Protein AF-A0A497JK95-F1 (afdb_monomer)

pLDDT: mean 91.14, std 9.06, range [44.16, 97.56]

Nearest PDB structures (foldseek):
  5jmv-assembly1_G  TM=6.798E-01  e=3.218E-02  Pyrococcus furiosus DSM 3638
  2n2t-assembly1_A  TM=6.047E-01  e=6.244E-01  synthetic construct
  2ogk-assembly1_C  TM=3.909E-01  e=3.495E-01  Archaeoglobus fulgidus
  7d1l-assembly1_B  TM=4.871E-01  e=2.934E+00  Caenorhabditis elegans
  1sfx-assembly1_A  TM=4.159E-01  e=8.779E+00  Archaeoglobus fulgidus DSM 4304

Secondary structure (DSSP, 8-state):
-EEEEEGGGTEEEEEEETTTS-HHHHHHHHHH--SSEEEEEE-SSEEEEEEE-SSS-HHHHHHHHHHHHHHHHTT---

Foldseek 3Di:
DDWDDDQVQQKIKDKAFCVLAPPVLLVVLVVVQDDWDKDWDDDPGIIIMMTHDPPDRSVVSVVVSVVSSVCVSVVNND

Sequence (78 aa):
MCVKIDEKKSTAEIRISKNFYPKEVVDKALKSFKGVEISKREEETYFHISMKAENADVERLALEFCNLLLAILKGSAL

Structure (mmCIF, N/CA/C/O backbone):
data_AF-A0A497JK95-F1
#
_entry.id   AF-A0A497JK95-F1
#
loop_
_atom_site.group_PDB
_atom_site.id
_atom_site.type_symbol
_atom_site.label_atom_id
_atom_site.label_alt_id
_atom_site.label_comp_id
_atom_site.label_asym_id
_atom_site.label_entity_id
_atom_site.label_seq_id
_atom_site.pdbx_PDB_ins_code
_atom_site.Cartn_x
_atom_site.Cartn_y
_atom_site.Cartn_z
_atom_site.occupa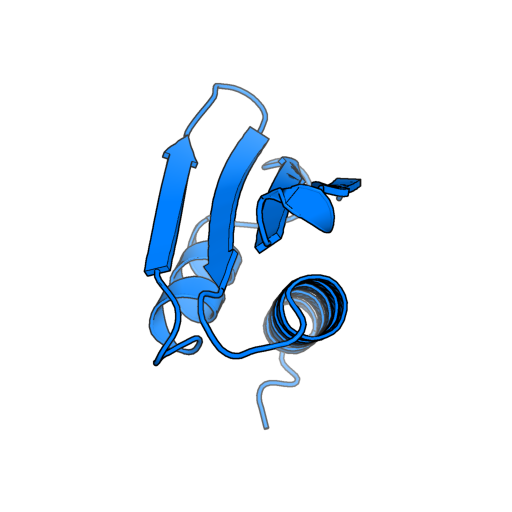ncy
_atom_site.B_iso_or_equiv
_atom_site.auth_seq_id
_atom_site.auth_comp_id
_atom_site.auth_asym_id
_atom_site.auth_atom_id
_atom_site.pdbx_PDB_model_num
ATOM 1 N N . MET A 1 1 ? -7.674 5.802 -0.890 1.00 89.38 1 MET A N 1
ATOM 2 C CA . MET A 1 1 ? -6.339 5.311 -1.289 1.00 89.38 1 MET A CA 1
ATOM 3 C C . MET A 1 1 ? -5.975 6.008 -2.583 1.00 89.38 1 MET A C 1
ATOM 5 O O . MET A 1 1 ? -6.874 6.233 -3.381 1.00 89.38 1 MET A O 1
ATOM 9 N N . CYS A 1 2 ? -4.718 6.391 -2.759 1.00 94.56 2 CYS A N 1
ATOM 10 C CA . CYS A 1 2 ? -4.214 7.017 -3.978 1.00 94.56 2 CYS A CA 1
ATOM 11 C C . CYS A 1 2 ? -2.921 6.312 -4.385 1.00 94.56 2 CYS A C 1
ATOM 13 O O . CYS A 1 2 ? -2.116 6.005 -3.507 1.00 94.56 2 CYS A O 1
ATOM 15 N N . VAL A 1 3 ? -2.748 6.054 -5.679 1.00 96.12 3 VAL A N 1
ATOM 16 C CA . VAL A 1 3 ? -1.566 5.403 -6.251 1.00 96.12 3 VAL A CA 1
ATOM 17 C C . VAL A 1 3 ? -0.964 6.350 -7.278 1.00 96.12 3 VAL A C 1
ATOM 19 O O . VAL A 1 3 ? -1.681 6.898 -8.113 1.00 96.12 3 VAL A O 1
ATOM 22 N N . LYS A 1 4 ? 0.348 6.552 -7.210 1.00 96.50 4 LYS A N 1
ATOM 23 C CA . LYS A 1 4 ? 1.120 7.293 -8.200 1.00 96.50 4 LYS A CA 1
ATOM 24 C C . LYS A 1 4 ? 2.220 6.388 -8.733 1.00 96.50 4 LYS A C 1
ATOM 26 O O . LYS A 1 4 ? 3.025 5.891 -7.954 1.00 96.50 4 LYS A O 1
ATOM 31 N N . ILE A 1 5 ? 2.258 6.219 -10.048 1.00 95.50 5 ILE A N 1
ATOM 32 C CA . ILE A 1 5 ? 3.248 5.393 -10.738 1.00 95.50 5 ILE A CA 1
ATOM 33 C C . ILE A 1 5 ? 4.281 6.294 -11.421 1.00 95.50 5 ILE A C 1
ATOM 35 O O . ILE A 1 5 ? 3.931 7.306 -12.028 1.00 95.50 5 ILE A O 1
ATOM 39 N N . ASP A 1 6 ? 5.554 5.926 -11.307 1.00 93.50 6 ASP A N 1
ATOM 40 C CA . ASP A 1 6 ? 6.649 6.427 -12.136 1.00 93.50 6 ASP A CA 1
ATOM 41 C C . ASP A 1 6 ? 7.305 5.222 -12.821 1.00 93.50 6 ASP A C 1
ATOM 43 O O . ASP A 1 6 ? 8.189 4.569 -12.261 1.00 93.50 6 ASP A O 1
ATOM 47 N N . GLU A 1 7 ? 6.836 4.916 -14.033 1.00 87.19 7 GLU A N 1
ATOM 48 C CA . GLU A 1 7 ? 7.316 3.788 -14.842 1.00 87.19 7 GLU A CA 1
ATOM 49 C C . GLU A 1 7 ? 8.797 3.924 -15.206 1.00 87.19 7 GLU A C 1
ATOM 51 O O . GLU A 1 7 ? 9.507 2.929 -15.282 1.00 87.19 7 GLU A O 1
ATOM 56 N N . LYS A 1 8 ? 9.302 5.154 -15.386 1.00 89.44 8 LYS A N 1
ATOM 57 C CA . LYS A 1 8 ? 10.708 5.384 -15.760 1.00 89.44 8 LYS A CA 1
ATOM 58 C C . LYS A 1 8 ? 11.666 4.990 -14.646 1.00 89.44 8 LYS A C 1
ATOM 60 O O . LYS A 1 8 ? 12.803 4.616 -14.918 1.00 89.44 8 LYS A O 1
ATOM 65 N N . LYS A 1 9 ? 11.224 5.132 -13.398 1.00 91.25 9 LYS A N 1
ATOM 66 C CA . LYS A 1 9 ? 11.987 4.730 -12.212 1.00 91.25 9 LYS A CA 1
ATOM 67 C C . LYS A 1 9 ? 11.578 3.358 -11.691 1.00 91.25 9 LYS A C 1
ATOM 69 O O . LYS A 1 9 ? 12.160 2.900 -10.712 1.00 91.25 9 LYS A O 1
ATOM 74 N N . SER A 1 10 ? 10.580 2.735 -12.316 1.00 93.12 10 SER A N 1
ATOM 75 C CA . SER A 1 10 ? 9.927 1.521 -11.838 1.00 93.12 10 SER A CA 1
ATOM 76 C C . SER A 1 10 ? 9.543 1.621 -10.359 1.00 93.12 10 SER A C 1
ATOM 78 O O . SER A 1 10 ? 9.800 0.714 -9.563 1.00 93.12 10 SER A O 1
ATOM 80 N N . THR A 1 11 ? 8.952 2.760 -9.984 1.00 94.50 11 THR A N 1
ATOM 81 C CA . THR A 1 11 ? 8.512 3.047 -8.612 1.00 94.50 11 THR A CA 1
ATOM 82 C C . THR A 1 11 ? 7.018 3.336 -8.542 1.00 94.50 11 THR A C 1
ATOM 84 O O . THR A 1 11 ? 6.469 3.993 -9.428 1.00 94.50 11 THR A O 1
ATOM 87 N N . ALA A 1 12 ? 6.376 2.906 -7.459 1.00 96.56 12 ALA A N 1
ATOM 88 C CA . ALA A 1 12 ? 5.004 3.260 -7.123 1.00 96.56 12 ALA A CA 1
ATOM 89 C C . ALA A 1 12 ? 4.928 3.832 -5.707 1.00 96.56 12 ALA A C 1
ATOM 91 O O . ALA A 1 12 ? 5.490 3.277 -4.767 1.00 96.56 12 ALA A O 1
ATOM 92 N N . GLU A 1 13 ? 4.184 4.922 -5.559 1.00 97.12 13 GLU A N 1
ATOM 93 C CA . GLU A 1 13 ? 3.867 5.540 -4.276 1.00 97.12 13 GLU A CA 1
ATOM 94 C C . GLU A 1 13 ? 2.375 5.374 -3.992 1.00 97.12 13 GLU A C 1
ATOM 96 O O . GLU A 1 13 ? 1.521 5.791 -4.778 1.00 97.12 13 GLU A O 1
ATOM 101 N N . ILE A 1 14 ? 2.047 4.782 -2.849 1.00 97.25 14 ILE A N 1
ATOM 102 C CA . ILE A 1 14 ? 0.681 4.488 -2.427 1.00 97.25 14 ILE A CA 1
ATOM 103 C C . ILE A 1 14 ? 0.408 5.218 -1.115 1.00 97.25 14 ILE A C 1
ATOM 105 O O . ILE A 1 14 ? 1.090 5.022 -0.109 1.00 97.25 14 ILE A O 1
ATOM 109 N N . ARG A 1 15 ? -0.628 6.058 -1.105 1.00 97.50 15 ARG A N 1
ATOM 110 C CA . ARG A 1 15 ? -1.098 6.769 0.091 1.00 97.50 15 ARG A CA 1
ATOM 111 C C . ARG A 1 15 ? -2.429 6.191 0.551 1.00 97.50 15 ARG A C 1
ATOM 113 O O . ARG A 1 15 ? -3.430 6.204 -0.175 1.00 97.50 15 ARG A O 1
ATOM 120 N N . ILE A 1 16 ? -2.450 5.699 1.783 1.00 96.62 16 ILE A N 1
ATOM 121 C CA . ILE A 1 16 ? -3.594 5.017 2.390 1.00 96.62 16 ILE A CA 1
ATOM 122 C C . ILE A 1 16 ? -4.052 5.820 3.600 1.00 96.62 16 ILE A C 1
ATOM 124 O O . ILE A 1 16 ? -3.267 6.077 4.503 1.00 96.62 16 ILE A O 1
ATOM 128 N N . SER A 1 17 ? -5.319 6.232 3.629 1.00 96.06 17 SER A N 1
ATOM 129 C CA . SER A 1 17 ? -5.860 6.989 4.761 1.00 96.06 17 SER A CA 1
ATOM 130 C C . SER A 1 17 ? -6.072 6.079 5.968 1.00 96.06 17 SER A C 1
ATOM 132 O O . SER A 1 17 ? -6.749 5.053 5.854 1.00 96.06 17 SER A O 1
ATOM 134 N N . LYS A 1 18 ? -5.554 6.498 7.127 1.00 95.25 18 LYS A N 1
ATOM 135 C CA . LYS A 1 18 ? -5.714 5.773 8.397 1.00 95.25 18 LYS A CA 1
ATOM 136 C C . LYS A 1 18 ? -7.165 5.735 8.890 1.00 95.25 18 LYS A C 1
ATOM 138 O O . LYS A 1 18 ? -7.516 4.850 9.657 1.00 95.25 18 LYS A O 1
ATOM 143 N N . ASN A 1 19 ? -8.013 6.647 8.407 1.00 94.12 19 ASN A N 1
ATOM 144 C CA . ASN A 1 19 ? -9.434 6.705 8.770 1.00 94.12 19 ASN A CA 1
ATOM 145 C C . ASN A 1 19 ? -10.253 5.562 8.155 1.00 94.12 19 ASN A C 1
ATOM 147 O O . ASN A 1 19 ? -11.307 5.218 8.675 1.00 94.12 19 ASN A O 1
ATOM 151 N N . PHE A 1 20 ? -9.786 4.998 7.038 1.00 92.12 20 PHE A N 1
ATOM 152 C CA . PHE A 1 20 ? -10.501 3.950 6.302 1.00 92.12 20 PHE A CA 1
ATOM 153 C C . PHE A 1 20 ? -9.808 2.590 6.374 1.00 92.12 20 PHE A C 1
ATOM 155 O O . PHE A 1 20 ? -10.459 1.564 6.207 1.00 92.12 20 PHE A O 1
ATOM 162 N N . TYR A 1 21 ? -8.494 2.576 6.601 1.00 93.94 21 TYR A N 1
ATOM 163 C CA . TYR A 1 21 ? -7.696 1.359 6.637 1.00 93.94 21 TYR A CA 1
ATOM 164 C C . TYR A 1 21 ? -6.992 1.251 7.988 1.00 93.94 21 TYR A C 1
ATOM 166 O O . TYR A 1 21 ? -6.030 1.990 8.228 1.00 93.94 21 T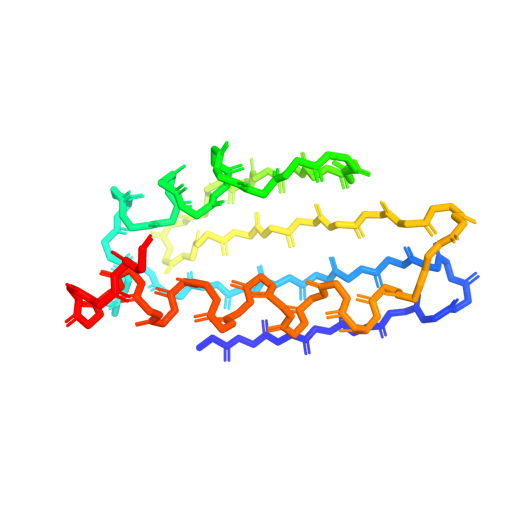YR A O 1
ATOM 174 N N . PRO A 1 22 ? -7.443 0.336 8.864 1.00 93.12 22 PRO A N 1
ATOM 175 C CA . PRO A 1 22 ? -6.774 0.069 10.126 1.00 93.12 22 PRO A CA 1
ATOM 176 C C . PRO A 1 22 ? -5.313 -0.328 9.906 1.00 93.12 22 PRO A C 1
ATOM 178 O O . PRO A 1 22 ? -4.976 -1.013 8.936 1.00 93.12 22 PRO A O 1
ATOM 181 N N . LYS A 1 23 ? -4.444 0.063 10.842 1.00 94.56 23 LYS A N 1
ATOM 182 C CA . LYS A 1 23 ? -3.005 -0.239 10.794 1.00 94.56 23 LYS A CA 1
ATOM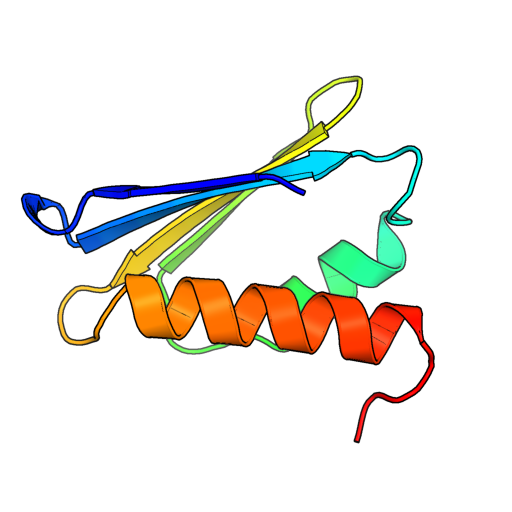 183 C C . LYS A 1 23 ? -2.729 -1.730 10.588 1.00 94.56 23 LYS A C 1
ATOM 185 O O . LYS A 1 23 ? -1.905 -2.091 9.758 1.00 94.56 23 LYS A O 1
ATOM 190 N N . GLU A 1 24 ? -3.468 -2.583 11.288 1.00 94.88 24 GLU A N 1
ATOM 191 C CA . GLU A 1 24 ? -3.360 -4.042 11.193 1.00 94.88 24 GLU A CA 1
ATOM 192 C C . GLU A 1 24 ? -3.608 -4.588 9.778 1.00 94.88 24 GLU A C 1
ATOM 194 O O . GLU A 1 24 ? -2.923 -5.518 9.355 1.00 94.88 24 GLU A O 1
ATOM 199 N N . VAL A 1 25 ? -4.531 -3.989 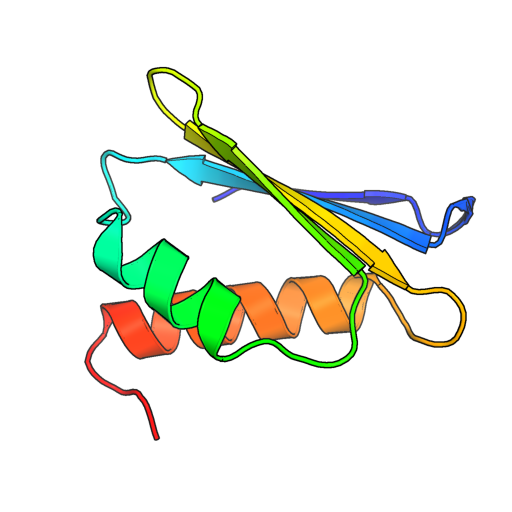9.016 1.00 94.69 25 VAL A N 1
ATOM 200 C CA . VAL A 1 25 ? -4.834 -4.393 7.635 1.00 94.69 25 VAL A CA 1
ATOM 201 C C . VAL A 1 25 ? -3.652 -4.068 6.731 1.00 94.69 25 VAL A C 1
ATOM 203 O O . VAL A 1 25 ? -3.216 -4.914 5.950 1.00 94.69 25 VAL A O 1
ATOM 206 N N . VAL A 1 26 ? -3.103 -2.860 6.873 1.00 95.56 26 VAL A N 1
ATOM 207 C CA . VAL A 1 26 ? -1.943 -2.403 6.099 1.00 95.56 26 VAL A CA 1
ATOM 208 C C . VAL A 1 26 ? -0.706 -3.232 6.441 1.00 95.56 26 VAL A C 1
ATOM 210 O O . VAL A 1 26 ? -0.024 -3.715 5.540 1.00 95.56 26 VAL A O 1
ATOM 213 N N . ASP A 1 27 ? -0.450 -3.469 7.726 1.00 95.06 27 ASP A N 1
ATOM 214 C CA . ASP A 1 27 ? 0.691 -4.263 8.188 1.00 95.06 27 ASP A CA 1
ATOM 215 C C . ASP A 1 27 ? 0.581 -5.729 7.736 1.00 95.06 27 ASP A C 1
ATOM 217 O O . ASP A 1 27 ? 1.575 -6.327 7.313 1.00 95.06 27 ASP A O 1
ATOM 221 N N . LYS A 1 28 ? -0.628 -6.309 7.740 1.00 94.50 28 LYS A N 1
ATOM 222 C CA . LYS A 1 28 ? -0.869 -7.661 7.215 1.00 94.50 28 LYS A CA 1
ATOM 223 C C . LYS A 1 28 ? -0.656 -7.736 5.702 1.00 94.50 28 LYS A C 1
ATOM 225 O O . LYS A 1 28 ? -0.059 -8.710 5.235 1.00 94.50 28 LYS A O 1
ATOM 230 N N . ALA A 1 2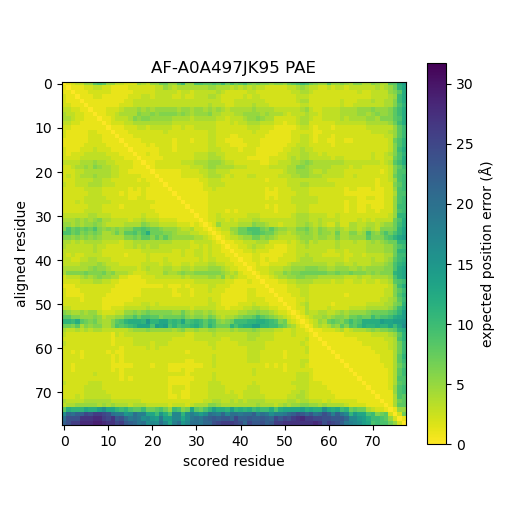9 ? -1.096 -6.727 4.947 1.00 94.25 29 ALA A N 1
ATOM 231 C CA . ALA A 1 29 ? -0.861 -6.649 3.505 1.00 94.25 29 ALA A CA 1
ATOM 232 C C . ALA A 1 29 ? 0.641 -6.570 3.200 1.00 94.25 29 ALA A C 1
ATOM 234 O O . ALA A 1 29 ? 1.150 -7.383 2.434 1.00 94.25 29 ALA A O 1
ATOM 235 N N . LEU A 1 30 ? 1.369 -5.678 3.882 1.00 94.69 30 LEU A N 1
ATOM 236 C CA . LEU A 1 30 ? 2.822 -5.528 3.746 1.00 94.69 30 LEU A CA 1
ATOM 237 C C . LEU A 1 30 ? 3.579 -6.820 4.069 1.00 94.69 30 LEU A C 1
ATOM 239 O O . LEU A 1 30 ? 4.487 -7.197 3.342 1.00 94.69 30 LEU A O 1
ATOM 243 N N . LYS A 1 31 ? 3.189 -7.534 5.131 1.00 92.81 31 LYS A N 1
ATOM 244 C CA . LYS A 1 31 ? 3.819 -8.812 5.503 1.00 92.81 31 LYS A CA 1
ATOM 245 C C . LYS A 1 31 ? 3.578 -9.921 4.471 1.00 92.81 31 LYS A C 1
ATOM 247 O O . LYS A 1 31 ? 4.402 -10.828 4.332 1.00 92.81 31 LYS A O 1
ATOM 252 N N . SER A 1 32 ? 2.430 -9.882 3.801 1.00 90.56 32 SER A N 1
ATOM 253 C CA . SER A 1 32 ? 2.022 -10.891 2.818 1.00 90.56 32 SER A CA 1
ATOM 254 C C . SER A 1 32 ? 2.606 -10.612 1.430 1.00 90.56 32 SER A C 1
ATOM 256 O O . SER A 1 32 ? 2.798 -11.541 0.651 1.00 90.56 32 SER A O 1
ATOM 258 N N . PHE A 1 33 ? 2.936 -9.353 1.139 1.00 88.81 33 PHE A N 1
ATOM 259 C CA . PHE A 1 33 ? 3.550 -8.931 -0.112 1.00 88.81 33 PHE A CA 1
ATOM 260 C C . PHE A 1 33 ? 5.076 -9.119 -0.047 1.00 88.81 33 PHE A C 1
ATOM 262 O O . PHE A 1 33 ? 5.775 -8.398 0.661 1.00 88.81 33 PHE A O 1
ATOM 269 N N . LYS A 1 34 ? 5.605 -10.132 -0.744 1.00 81.31 34 LYS A N 1
ATOM 270 C CA . LYS A 1 34 ? 7.033 -10.508 -0.732 1.00 81.31 34 LYS A CA 1
ATOM 271 C C . LYS A 1 34 ? 7.660 -10.354 -2.118 1.00 81.31 34 LYS A C 1
ATOM 273 O O . LYS A 1 34 ? 6.956 -10.368 -3.118 1.00 81.31 34 LYS A O 1
ATOM 278 N N . GLY A 1 35 ? 8.992 -10.280 -2.169 1.00 80.69 35 GLY A N 1
ATOM 279 C CA . GLY A 1 35 ? 9.750 -10.269 -3.430 1.00 80.69 35 GLY A CA 1
ATOM 280 C C . GLY A 1 35 ? 9.832 -8.905 -4.120 1.00 80.69 35 GLY A C 1
ATOM 281 O O . GLY A 1 35 ? 10.242 -8.838 -5.272 1.00 80.69 35 GLY A O 1
ATOM 282 N N . VAL A 1 36 ? 9.462 -7.831 -3.419 1.00 84.06 36 VAL A N 1
ATOM 283 C CA . VAL A 1 36 ? 9.521 -6.4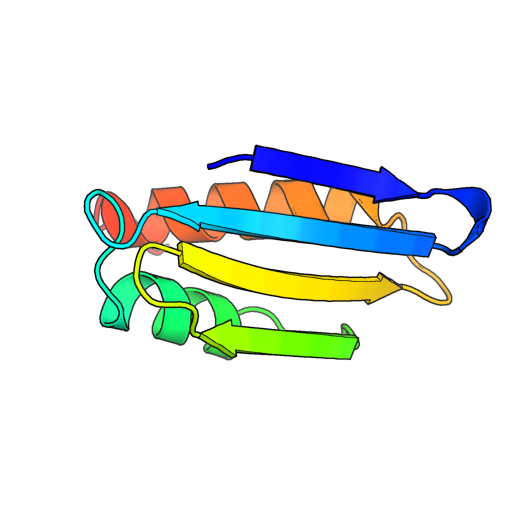48 -3.905 1.00 84.06 36 VAL A CA 1
ATOM 284 C C . VAL A 1 36 ? 10.177 -5.585 -2.833 1.00 84.06 36 VAL A C 1
ATOM 286 O O . VAL A 1 36 ? 9.948 -5.801 -1.640 1.00 84.06 36 VAL A O 1
ATOM 289 N N . GLU A 1 37 ? 10.992 -4.615 -3.244 1.00 90.50 37 GLU A N 1
ATOM 290 C CA . GLU A 1 37 ? 11.519 -3.608 -2.328 1.00 90.50 37 GLU A CA 1
ATOM 291 C C . GLU A 1 37 ? 10.374 -2.662 -1.951 1.00 90.50 37 GLU A C 1
ATOM 293 O O . GLU A 1 37 ? 9.858 -1.919 -2.788 1.00 90.50 37 GLU A O 1
ATOM 298 N N . ILE A 1 38 ? 9.931 -2.741 -0.696 1.00 93.00 38 ILE A N 1
ATOM 299 C CA . ILE A 1 38 ? 8.797 -1.977 -0.180 1.00 93.00 38 ILE A CA 1
ATOM 300 C C . ILE A 1 38 ? 9.179 -1.294 1.128 1.00 93.00 38 ILE A C 1
ATOM 302 O O . ILE A 1 38 ? 9.793 -1.895 2.011 1.00 93.00 38 ILE A O 1
ATOM 306 N N . SER A 1 39 ? 8.793 -0.032 1.271 1.00 93.94 39 SER A N 1
ATOM 307 C CA . SER A 1 39 ? 8.969 0.727 2.505 1.00 93.94 39 SER A CA 1
ATOM 308 C C . SER A 1 39 ? 7.659 1.381 2.924 1.00 93.94 39 SER A C 1
ATOM 310 O O . SER A 1 39 ? 6.850 1.779 2.088 1.00 93.94 39 SER A O 1
ATOM 312 N N . LYS A 1 40 ? 7.439 1.481 4.240 1.00 95.38 40 LYS A N 1
ATOM 313 C CA . LYS A 1 40 ? 6.296 2.182 4.835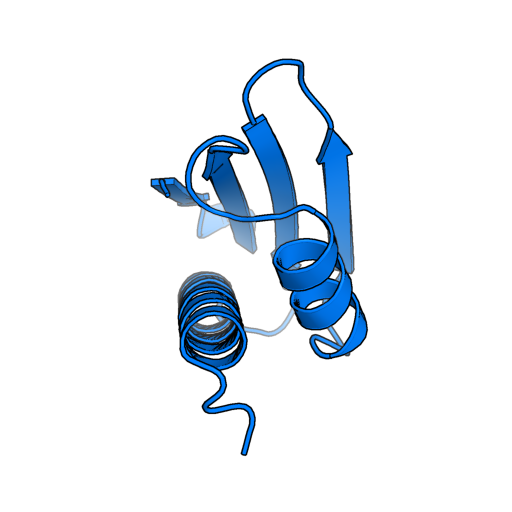 1.00 95.38 40 LYS A CA 1
ATOM 314 C C . LYS A 1 40 ? 6.804 3.336 5.689 1.00 95.38 40 LYS A C 1
ATOM 316 O O . LYS A 1 40 ? 7.605 3.130 6.597 1.00 95.38 40 LYS A O 1
ATOM 321 N N . ARG A 1 41 ? 6.243 4.522 5.474 1.00 96.38 41 ARG A N 1
ATOM 322 C CA . ARG A 1 41 ? 6.325 5.672 6.376 1.00 96.38 41 ARG A CA 1
ATOM 323 C C . ARG A 1 41 ? 4.936 5.979 6.919 1.00 96.38 41 ARG A C 1
ATOM 325 O O . ARG A 1 41 ? 3.962 6.042 6.172 1.00 96.38 41 ARG A O 1
ATOM 332 N N . GLU A 1 42 ? 4.838 6.176 8.227 1.00 95.19 42 GLU A N 1
ATOM 333 C CA . GLU A 1 42 ? 3.590 6.598 8.860 1.00 95.19 42 GLU A CA 1
ATOM 334 C C . GLU A 1 42 ? 3.581 8.124 8.999 1.00 95.19 42 GLU A C 1
ATOM 336 O O . GLU A 1 42 ? 4.445 8.697 9.654 1.00 95.19 42 GLU A O 1
ATOM 341 N N . GLU A 1 43 ? 2.603 8.774 8.376 1.00 93.94 43 GLU A N 1
ATOM 342 C CA . GLU A 1 43 ? 2.281 10.194 8.558 1.00 93.94 43 GLU A CA 1
ATOM 343 C C . GLU A 1 43 ? 1.073 10.303 9.509 1.00 93.94 43 GLU A C 1
ATOM 345 O O . GLU A 1 43 ? 0.500 9.287 9.904 1.00 93.94 43 GLU A O 1
ATOM 350 N N . GLU A 1 44 ? 0.662 11.508 9.902 1.00 92.69 44 GLU A N 1
ATOM 351 C CA . GLU A 1 44 ? -0.441 11.693 10.861 1.00 92.69 44 GLU A CA 1
ATOM 352 C C . GLU A 1 44 ? -1.755 11.063 10.364 1.00 92.69 44 GLU A C 1
ATOM 354 O O . GLU A 1 44 ? -2.373 10.254 11.053 1.00 92.69 44 GLU A O 1
ATOM 359 N N . THR A 1 45 ? -2.127 11.343 9.114 1.00 95.38 45 THR A N 1
ATOM 360 C CA . THR A 1 45 ? -3.408 10.928 8.513 1.00 95.38 45 THR A CA 1
ATOM 361 C C . THR A 1 45 ? -3.281 9.802 7.485 1.00 95.38 45 THR A C 1
ATOM 363 O O . THR A 1 45 ? -4.290 9.217 7.073 1.00 95.38 45 THR A O 1
ATOM 366 N N . TYR A 1 46 ? -2.051 9.454 7.091 1.00 97.38 46 TYR A N 1
ATOM 367 C CA . TYR A 1 46 ? -1.786 8.491 6.023 1.00 97.38 46 TYR A CA 1
ATOM 368 C C . TYR A 1 46 ? -0.696 7.478 6.381 1.00 97.38 46 TYR A C 1
ATOM 370 O O . TYR A 1 46 ? 0.260 7.775 7.094 1.00 97.38 46 TYR A O 1
ATOM 378 N N . PHE A 1 47 ? -0.811 6.280 5.819 1.00 97.56 47 PHE A N 1
ATOM 379 C CA . PHE A 1 47 ? 0.330 5.419 5.538 1.00 97.56 47 PHE A CA 1
ATOM 380 C C . PHE A 1 47 ? 0.835 5.738 4.134 1.00 97.56 47 PHE A C 1
ATOM 382 O O . PHE A 1 47 ? 0.052 5.760 3.182 1.00 97.56 47 PHE A O 1
ATOM 389 N N . HIS A 1 48 ? 2.131 5.990 4.017 1.00 97.50 48 HIS A N 1
ATOM 390 C CA . HIS A 1 48 ? 2.819 6.198 2.754 1.00 97.50 48 HIS A CA 1
ATOM 391 C C . HIS A 1 48 ? 3.653 4.955 2.464 1.00 97.50 48 HIS A C 1
ATOM 393 O O . HIS A 1 48 ? 4.494 4.579 3.279 1.00 97.50 48 HIS A O 1
ATOM 399 N N . ILE A 1 49 ? 3.391 4.304 1.341 1.00 96.62 49 ILE A N 1
ATOM 400 C CA . ILE A 1 49 ? 4.053 3.069 0.939 1.00 96.62 49 ILE A CA 1
ATOM 401 C C . ILE A 1 49 ? 4.768 3.331 -0.377 1.00 96.62 49 ILE A C 1
ATOM 403 O O . ILE A 1 49 ? 4.122 3.727 -1.342 1.00 96.62 49 ILE A O 1
ATOM 407 N N . SER A 1 50 ? 6.074 3.097 -0.402 1.00 96.00 50 SER A N 1
ATOM 408 C CA . SER A 1 50 ? 6.894 3.200 -1.605 1.00 96.00 50 SER A CA 1
ATOM 409 C C . SER A 1 50 ? 7.312 1.803 -2.033 1.00 96.00 50 SER A C 1
ATOM 411 O O . SER A 1 50 ? 7.753 1.008 -1.199 1.00 96.00 50 SER A O 1
ATOM 413 N N . MET A 1 51 ? 7.140 1.497 -3.313 1.00 94.88 51 MET A N 1
ATOM 414 C CA . MET A 1 51 ? 7.477 0.218 -3.927 1.00 94.88 51 MET A CA 1
ATOM 415 C C . MET A 1 51 ? 8.435 0.461 -5.084 1.00 94.88 51 MET A C 1
ATOM 417 O O . MET A 1 51 ? 8.202 1.360 -5.892 1.00 94.88 51 MET A O 1
ATOM 421 N N . LYS A 1 52 ? 9.473 -0.366 -5.199 1.00 93.12 52 LYS A N 1
ATOM 422 C CA . LYS A 1 52 ? 10.403 -0.365 -6.329 1.00 93.12 52 LYS A CA 1
ATOM 423 C C . LYS A 1 52 ? 10.503 -1.764 -6.929 1.00 93.12 52 LYS A C 1
ATOM 425 O O . LYS A 1 52 ? 10.643 -2.753 -6.209 1.00 93.12 52 LYS A O 1
ATOM 430 N N . ALA A 1 53 ? 10.436 -1.835 -8.253 1.00 88.06 53 ALA A N 1
ATOM 431 C CA . ALA A 1 53 ? 10.472 -3.079 -9.006 1.00 88.06 53 ALA A CA 1
ATOM 432 C C . ALA A 1 53 ? 11.570 -3.024 -10.074 1.00 88.06 53 ALA A C 1
ATOM 434 O O . ALA A 1 53 ? 11.443 -2.320 -11.063 1.00 88.06 53 ALA A O 1
ATOM 435 N N . GLU A 1 54 ? 12.668 -3.758 -9.895 1.00 81.25 54 GLU A N 1
ATOM 436 C CA . GLU A 1 54 ? 13.782 -3.697 -10.859 1.00 81.25 54 GLU A CA 1
ATOM 437 C C . GLU A 1 54 ? 13.519 -4.517 -12.128 1.00 81.25 54 GLU A C 1
ATOM 439 O O . GLU A 1 54 ? 13.914 -4.111 -13.214 1.00 81.25 54 GLU A O 1
ATOM 444 N N . ASN A 1 55 ? 12.814 -5.644 -11.998 1.00 79.06 55 ASN A N 1
ATOM 445 C CA . ASN A 1 55 ? 12.559 -6.600 -13.086 1.00 79.06 55 ASN A CA 1
ATOM 446 C C . ASN A 1 55 ? 11.071 -6.958 -13.230 1.00 79.06 55 ASN A C 1
ATOM 448 O O . ASN A 1 55 ? 10.728 -8.005 -13.777 1.00 79.06 55 ASN A O 1
ATOM 452 N N . ALA A 1 56 ? 10.182 -6.132 -12.682 1.00 79.19 56 ALA A N 1
ATOM 453 C CA . ALA A 1 56 ? 8.746 -6.369 -12.704 1.00 79.19 56 ALA A CA 1
ATOM 454 C C . ALA A 1 56 ? 7.992 -5.082 -13.037 1.00 79.19 56 ALA A C 1
ATOM 456 O O . ALA A 1 56 ? 8.486 -3.976 -12.827 1.00 79.19 56 ALA A O 1
ATOM 457 N N . ASP A 1 57 ? 6.779 -5.257 -13.548 1.00 90.31 57 ASP A N 1
ATOM 458 C CA . ASP A 1 57 ? 5.854 -4.166 -13.812 1.00 90.31 57 ASP A CA 1
ATOM 459 C C . ASP A 1 57 ? 5.370 -3.573 -12.480 1.00 90.31 57 ASP A C 1
ATOM 461 O O . ASP A 1 57 ? 4.638 -4.209 -11.712 1.00 90.31 57 ASP A O 1
ATOM 465 N N . VAL A 1 58 ? 5.829 -2.356 -12.182 1.00 91.81 58 VAL A N 1
ATOM 466 C CA . VAL A 1 58 ? 5.523 -1.682 -10.919 1.00 91.81 58 VAL A CA 1
ATOM 467 C C . VAL A 1 58 ? 4.051 -1.274 -10.818 1.00 91.81 58 VAL A C 1
ATOM 469 O O . VAL A 1 58 ? 3.511 -1.241 -9.712 1.00 91.81 58 VAL A O 1
ATOM 472 N N . GLU A 1 59 ? 3.384 -1.007 -11.946 1.00 92.56 59 GLU A N 1
ATOM 473 C CA . GLU A 1 59 ? 1.951 -0.712 -11.965 1.00 92.56 59 GLU A CA 1
ATOM 474 C C . GLU A 1 59 ? 1.175 -1.957 -11.549 1.00 92.56 59 GLU A C 1
ATOM 476 O O . GLU A 1 59 ? 0.361 -1.908 -10.620 1.00 92.56 59 GLU A O 1
ATOM 481 N N . ARG A 1 60 ? 1.498 -3.100 -12.164 1.00 92.88 60 ARG A N 1
ATOM 482 C CA . ARG A 1 60 ? 0.898 -4.384 -11.800 1.00 92.88 60 ARG A CA 1
ATOM 483 C C . ARG A 1 60 ? 1.087 -4.693 -10.316 1.00 92.88 60 ARG A C 1
ATOM 485 O O . ARG A 1 60 ? 0.125 -5.065 -9.647 1.00 92.88 60 ARG A O 1
ATOM 492 N N . LEU A 1 61 ? 2.297 -4.520 -9.785 1.00 92.56 61 LEU A N 1
ATOM 493 C CA . LEU A 1 61 ? 2.580 -4.776 -8.369 1.00 92.56 61 LEU A CA 1
ATOM 494 C C . LEU A 1 61 ? 1.800 -3.839 -7.439 1.00 92.56 61 LEU A C 1
ATOM 496 O O . LEU A 1 61 ? 1.273 -4.288 -6.420 1.00 92.56 61 LEU A O 1
ATOM 500 N N . ALA A 1 62 ? 1.688 -2.556 -7.787 1.00 93.88 62 ALA A N 1
ATOM 501 C CA . ALA A 1 62 ? 0.891 -1.608 -7.017 1.00 93.88 62 ALA A CA 1
ATOM 502 C C . ALA A 1 62 ? -0.596 -2.004 -7.003 1.00 93.88 62 ALA A C 1
ATOM 504 O O . ALA A 1 62 ? -1.234 -1.973 -5.949 1.00 93.88 62 ALA A O 1
ATOM 505 N N . LEU A 1 63 ? -1.139 -2.437 -8.146 1.00 94.00 63 LEU A N 1
ATOM 506 C CA . LEU A 1 63 ? -2.516 -2.927 -8.256 1.00 94.00 63 LEU A CA 1
ATOM 507 C C . LEU A 1 63 ? -2.743 -4.208 -7.443 1.00 94.00 63 LEU A C 1
ATOM 509 O O . LEU A 1 63 ? -3.735 -4.306 -6.719 1.00 94.00 63 LEU A O 1
ATOM 513 N N . GLU A 1 64 ? -1.826 -5.174 -7.518 1.00 94.31 64 GLU A N 1
ATOM 514 C CA . GLU A 1 64 ? -1.877 -6.404 -6.718 1.00 94.31 64 GLU A CA 1
ATOM 515 C C . GLU A 1 64 ? -1.858 -6.088 -5.215 1.00 94.31 64 GLU A C 1
ATOM 517 O O . GLU A 1 64 ? -2.679 -6.618 -4.461 1.00 94.31 64 GLU A O 1
ATOM 522 N N . PHE A 1 65 ? -0.996 -5.163 -4.784 1.00 94.69 65 PHE A N 1
ATOM 523 C CA . PHE A 1 65 ? -0.950 -4.706 -3.398 1.00 94.69 65 PHE A CA 1
ATOM 524 C C . PHE A 1 65 ? -2.273 -4.055 -2.962 1.00 94.69 65 PHE A C 1
ATOM 526 O O . PHE A 1 65 ? -2.821 -4.400 -1.913 1.00 94.69 65 PHE A O 1
ATOM 533 N N . CYS A 1 66 ? -2.832 -3.155 -3.775 1.00 94.44 66 CYS A N 1
ATOM 534 C CA . CYS A 1 66 ? -4.129 -2.528 -3.514 1.00 94.44 66 CYS A CA 1
ATOM 535 C C . CYS A 1 66 ? -5.263 -3.558 -3.384 1.00 94.44 66 CYS A C 1
ATOM 537 O O . CYS A 1 66 ? -6.079 -3.467 -2.462 1.00 94.44 66 CYS A O 1
ATOM 539 N N . ASN A 1 67 ? -5.298 -4.554 -4.271 1.00 94.31 67 ASN A N 1
ATOM 540 C CA . ASN A 1 67 ? -6.297 -5.621 -4.248 1.00 94.31 67 ASN A CA 1
ATOM 541 C C . ASN A 1 67 ? -6.173 -6.498 -3.001 1.00 94.31 67 ASN A C 1
ATOM 543 O O . ASN A 1 67 ? -7.181 -6.792 -2.356 1.00 94.31 67 ASN A O 1
ATOM 547 N N . LEU A 1 68 ? -4.950 -6.863 -2.614 1.00 93.94 68 LEU A N 1
ATOM 548 C CA . LEU A 1 68 ? -4.687 -7.608 -1.386 1.00 93.94 68 LEU A CA 1
ATOM 549 C C . LEU A 1 68 ? -5.173 -6.845 -0.148 1.00 93.94 68 LEU A C 1
ATOM 551 O O . LEU A 1 68 ? -5.801 -7.420 0.742 1.00 93.94 68 LEU A O 1
ATOM 555 N N . LEU A 1 69 ? -4.922 -5.539 -0.102 1.00 94.69 69 LEU A N 1
ATOM 556 C CA . LEU A 1 69 ? -5.315 -4.690 1.017 1.00 94.69 69 LEU A CA 1
ATOM 557 C C . LEU A 1 69 ? -6.843 -4.608 1.155 1.00 94.69 69 LEU A C 1
ATOM 559 O O . LEU A 1 69 ? -7.376 -4.723 2.259 1.00 94.69 69 LEU A O 1
ATOM 563 N N . LEU A 1 70 ? -7.556 -4.499 0.030 1.00 93.94 70 LEU A N 1
ATOM 564 C CA . LEU A 1 70 ? -9.018 -4.577 -0.016 1.00 93.94 70 LEU A CA 1
ATOM 565 C C . LEU A 1 70 ? -9.547 -5.962 0.384 1.00 93.94 70 LEU A C 1
ATOM 567 O O . LEU A 1 70 ? -10.554 -6.042 1.087 1.00 93.94 70 LEU A O 1
ATOM 571 N N . ALA A 1 71 ? -8.888 -7.042 -0.040 1.00 93.88 71 ALA A N 1
ATOM 572 C CA . ALA A 1 71 ? -9.278 -8.405 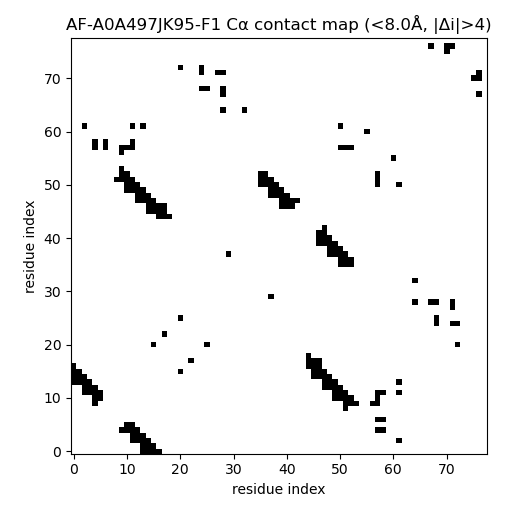0.315 1.00 93.88 71 ALA A CA 1
ATOM 573 C C . ALA A 1 71 ? -9.151 -8.650 1.825 1.00 93.88 71 ALA A C 1
ATOM 575 O O . ALA A 1 71 ? -10.085 -9.153 2.448 1.00 93.88 71 ALA A O 1
ATOM 576 N N . ILE A 1 72 ? -8.040 -8.220 2.433 1.00 93.38 72 ILE A N 1
ATOM 577 C CA . ILE A 1 72 ? -7.841 -8.301 3.885 1.00 93.38 72 ILE A CA 1
ATOM 578 C C . ILE A 1 72 ? -8.892 -7.461 4.619 1.00 93.38 72 ILE A C 1
ATOM 580 O O . ILE A 1 72 ? -9.484 -7.955 5.576 1.00 93.38 72 ILE A O 1
ATOM 584 N N . LEU A 1 73 ? -9.159 -6.230 4.161 1.00 91.50 73 LEU A N 1
ATOM 585 C CA . LEU A 1 73 ? -10.158 -5.345 4.773 1.00 91.50 73 LEU A CA 1
ATOM 586 C C . LEU A 1 73 ? -11.565 -5.961 4.769 1.00 91.50 73 LEU A C 1
ATOM 588 O O . LEU A 1 73 ? -12.299 -5.826 5.743 1.00 91.50 73 LEU A O 1
ATOM 592 N N . LYS A 1 74 ? -11.940 -6.657 3.691 1.00 90.69 74 LYS A N 1
ATOM 593 C CA . LYS A 1 74 ? -13.238 -7.340 3.563 1.00 90.69 74 LYS A CA 1
ATOM 594 C C . LYS A 1 74 ? -13.314 -8.666 4.336 1.00 90.69 74 LYS A C 1
ATOM 596 O O . LYS A 1 74 ? -14.326 -9.355 4.250 1.00 90.69 74 LYS A O 1
ATOM 601 N N . GLY A 1 75 ? -12.255 -9.055 5.052 1.00 81.75 75 GLY A N 1
ATOM 602 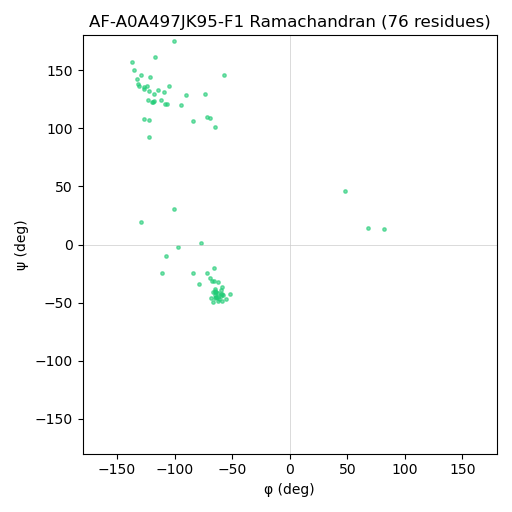C CA . GLY A 1 75 ? -12.159 -10.365 5.704 1.00 81.75 75 GLY A CA 1
ATOM 603 C C . GLY A 1 75 ? -12.045 -11.530 4.715 1.00 81.75 75 GLY A C 1
ATOM 604 O O . GLY A 1 75 ? -12.213 -12.680 5.100 1.00 81.75 75 GLY A O 1
ATOM 605 N N . SER A 1 76 ? -11.760 -11.246 3.444 1.00 60.06 76 SER A N 1
ATOM 606 C CA . SER A 1 76 ? -11.707 -12.211 2.341 1.00 60.06 76 SER A CA 1
ATOM 607 C C . SER A 1 76 ? -10.273 -12.625 2.004 1.00 60.06 76 SER A C 1
ATOM 609 O O . SER A 1 76 ? -9.967 -12.872 0.840 1.00 60.06 76 SER A O 1
ATOM 611 N N . ALA A 1 77 ? -9.365 -12.641 2.985 1.00 51.06 77 ALA A N 1
ATOM 612 C CA . ALA A 1 77 ? -8.014 -13.144 2.751 1.00 51.06 77 ALA A CA 1
ATOM 613 C C . ALA A 1 77 ? -8.106 -14.648 2.433 1.00 51.06 77 ALA A C 1
ATOM 615 O O . ALA A 1 77 ? -8.346 -15.438 3.344 1.00 51.06 77 ALA A O 1
ATOM 616 N N . LEU A 1 78 ? -8.009 -14.965 1.134 1.00 44.16 78 LEU A N 1
ATOM 617 C CA . LEU A 1 78 ? -7.932 -16.305 0.541 1.00 44.16 78 LEU A CA 1
ATOM 618 C C . LEU A 1 78 ? -6.900 -17.188 1.249 1.00 44.16 78 LEU A C 1
ATOM 620 O O . LEU A 1 78 ? -5.806 -16.665 1.571 1.00 44.16 78 LEU A O 1
#

Mean predicted aligned error: 3.75 Å

InterPro domains:
  IPR049918 HxsD-related [NF038315] (14-72)

Radius of gyration: 11.84 Å; Cα contacts (8 Å, |Δi|>4): 111; chains: 1; bounding box: 27×28×27 Å

Solvent-accessible surface area (backbone atoms only — not comparable to full-atom values): 4471 Å² total; per-residue (Å²): 115,50,77,47,78,39,76,92,75,18,29,27,42,36,41,37,43,51,92,81,44,54,68,68,41,54,53,51,37,55,73,70,60,71,98,60,55,67,48,78,48,81,53,96,63,31,40,40,33,43,36,44,31,95,89,51,65,29,64,60,52,50,52,52,51,53,51,47,36,52,29,46,68,70,71,58,66,125

Organism: NCBI:txid3101447